Protein AF-A0A8S2ZP97-F1 (afdb_monomer)

Radius of gyration: 15.41 Å; Cα contacts (8 Å, |Δi|>4): 114; chains: 1; bounding box: 35×34×38 Å

Secondary structure (DSSP, 8-state):
-HHHHHHHHHHHTTTEE--EEEEEETTTTEEEEEEPPPEE--HHHHHHHHHTS-TT-TTTTT--SS-HHHHHHHH-TTS-TT-HHHHHHSS-HHHHHHHHH-

Solvent-accessible surface area (backbone atoms only — not comparable to full-atom values): 6246 Å² total; per-residue (Å²): 119,75,69,65,58,52,61,58,56,62,63,40,77,78,50,23,61,53,58,75,50,79,48,74,41,79,90,78,71,43,78,46,79,42,71,42,76,60,42,65,52,68,64,69,56,55,52,52,24,49,73,71,28,61,94,80,50,89,56,56,93,79,48,54,81,49,53,66,26,58,55,46,30,78,74,37,83,89,47,55,49,85,53,43,49,28,77,66,65,76,42,46,66,64,57,52,53,50,68,63,74,112

Foldseek 3Di:
DVVVVLVVLVVPLPFFHWDWDWDADPVVRDIDIFIFDGQGDDCVLSVVQVVPADPVNPCVSRGGPDDSLVSCCVVPVPGHSQQVSCVRPVAGPVRRVVVRVD

pLDDT: mean 77.5, std 18.73, range [25.98, 94.0]

InterPro domains:
  IPR026534 Protein PRRC1 [PTHR23276] (22-98)

Nearest PDB structures (foldseek):
  8gym-assembly1_2K  TM=4.724E-01  e=4.281E+00  Tetrahymena thermophila SB210
  2z2r-assembly1_B  TM=3.137E-01  e=2.554E+00  Saccharomyces cerevisiae
  4dlp-assembly3_C  TM=2.151E-01  e=7.657E+00  Brucella abortus 2308
  5uz4-assembly1_G  TM=1.740E-01  e=6.729E+00  Escherichia coli

Structure (mmCIF, N/CA/C/O backbone):
data_AF-A0A8S2ZP97-F1
#
_entry.id   AF-A0A8S2ZP97-F1
#
loop_
_atom_site.group_PDB
_atom_site.id
_atom_site.type_symbol
_atom_site.label_atom_id
_atom_site.label_alt_id
_atom_site.label_comp_id
_atom_site.label_asym_id
_atom_site.label_entity_id
_atom_site.label_seq_id
_atom_site.pdbx_PDB_ins_code
_atom_site.Cartn_x
_atom_site.Cartn_y
_atom_site.Cartn_z
_atom_site.occupancy
_atom_site.B_iso_or_equiv
_atom_site.auth_seq_id
_atom_site.auth_comp_id
_atom_site.auth_asym_id
_atom_site.auth_atom_id
_atom_site.pdbx_PDB_model_num
ATOM 1 N N . MET A 1 1 ? -0.293 17.499 -17.326 1.00 35.00 1 MET A N 1
ATOM 2 C CA . MET A 1 1 ? 0.242 16.283 -16.662 1.00 35.00 1 MET A CA 1
ATOM 3 C C . MET A 1 1 ? -0.353 16.007 -15.281 1.00 35.00 1 MET A C 1
ATOM 5 O O . MET A 1 1 ? -0.535 14.840 -14.973 1.00 35.00 1 MET A O 1
ATOM 9 N N . LYS A 1 2 ? -0.720 17.018 -14.475 1.00 29.22 2 LYS A N 1
ATOM 10 C CA . LYS A 1 2 ? -1.305 16.817 -13.130 1.00 29.22 2 LYS A CA 1
ATOM 11 C C . LYS A 1 2 ? -2.680 16.119 -13.118 1.00 29.22 2 LYS A C 1
ATOM 13 O O . LYS A 1 2 ? -3.008 15.423 -12.171 1.00 29.22 2 LYS A O 1
ATOM 18 N N . GLU A 1 3 ? -3.448 16.248 -14.196 1.00 29.58 3 GLU A N 1
ATOM 19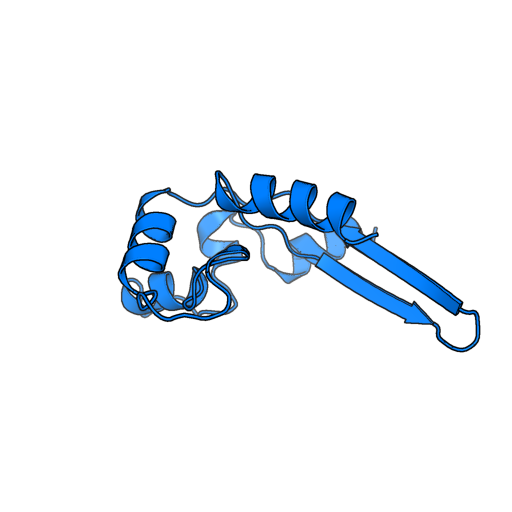 C CA . GLU A 1 3 ? -4.838 15.771 -14.263 1.00 29.58 3 GLU A CA 1
ATOM 20 C C . GLU A 1 3 ? -4.975 14.259 -14.520 1.00 29.58 3 GLU A C 1
ATOM 22 O O . GLU A 1 3 ? -5.915 13.628 -14.046 1.00 29.58 3 GLU A O 1
ATOM 27 N N . LYS A 1 4 ? -4.011 13.639 -15.221 1.00 25.98 4 LYS A N 1
ATOM 28 C CA . LYS A 1 4 ? -4.031 12.183 -15.446 1.00 25.98 4 LYS A CA 1
ATOM 29 C C . LYS A 1 4 ? -3.669 11.409 -14.180 1.00 25.98 4 LYS A C 1
ATOM 31 O O . LYS A 1 4 ? -4.312 10.407 -13.906 1.00 25.98 4 LYS A O 1
ATOM 36 N N . VAL A 1 5 ? -2.706 11.893 -13.392 1.00 35.25 5 VAL A N 1
ATOM 37 C CA . VAL A 1 5 ? -2.290 11.261 -12.125 1.00 35.25 5 VAL A CA 1
ATOM 38 C C . VAL A 1 5 ? -3.434 11.269 -11.100 1.00 35.25 5 VAL A C 1
ATOM 40 O O . VAL A 1 5 ? -3.670 10.262 -10.441 1.00 35.25 5 VAL A O 1
ATOM 43 N N . GLN A 1 6 ? -4.211 12.358 -11.051 1.00 31.08 6 GLN A N 1
ATOM 44 C CA . GLN A 1 6 ? -5.379 12.505 -10.175 1.00 31.08 6 GLN A CA 1
ATOM 45 C C . GLN A 1 6 ? -6.427 11.398 -10.397 1.00 31.08 6 GLN A C 1
ATOM 47 O O . GLN A 1 6 ? -6.921 10.800 -9.445 1.00 31.08 6 GLN A O 1
ATOM 52 N N . LYS A 1 7 ? -6.714 11.062 -11.662 1.00 26.64 7 LYS A N 1
ATOM 53 C CA . LYS A 1 7 ? -7.763 10.094 -12.017 1.00 26.64 7 LYS A CA 1
ATOM 54 C C . LYS A 1 7 ? -7.410 8.642 -11.656 1.00 26.64 7 LYS A C 1
ATOM 56 O O . LYS A 1 7 ? -8.309 7.849 -11.396 1.00 26.64 7 LYS A O 1
ATOM 61 N N . TYR A 1 8 ? -6.119 8.297 -11.626 1.00 33.69 8 TYR A N 1
ATOM 62 C CA . TYR A 1 8 ? -5.649 6.970 -11.198 1.00 33.69 8 TYR A CA 1
ATOM 63 C C . TYR A 1 8 ? -5.621 6.827 -9.670 1.00 33.69 8 TYR A C 1
ATOM 65 O O . TYR A 1 8 ? -5.930 5.754 -9.156 1.00 33.69 8 TYR A O 1
ATOM 73 N N . LEU A 1 9 ? -5.311 7.907 -8.946 1.00 34.78 9 LEU A N 1
ATOM 74 C CA . LEU A 1 9 ? -5.306 7.923 -7.479 1.00 34.78 9 LEU A CA 1
ATOM 75 C C . LEU A 1 9 ? -6.723 7.822 -6.891 1.00 34.78 9 LEU A C 1
ATOM 77 O O . LEU A 1 9 ? -6.923 7.148 -5.882 1.00 34.78 9 LEU A O 1
ATOM 81 N N . GLU A 1 10 ? -7.720 8.417 -7.549 1.00 28.28 10 GLU A N 1
ATOM 82 C CA . GLU A 1 10 ? -9.117 8.367 -7.095 1.00 28.28 10 GLU A CA 1
ATOM 83 C C . GLU A 1 10 ? -9.740 6.963 -7.200 1.00 28.28 10 GLU A C 1
ATOM 85 O O . GLU A 1 10 ? -10.531 6.590 -6.339 1.00 28.28 10 GLU A O 1
ATOM 90 N N . TYR A 1 11 ? -9.349 6.137 -8.179 1.00 35.19 11 TYR A N 1
ATOM 91 C CA . TYR A 1 11 ? -9.848 4.754 -8.297 1.00 35.19 11 TYR A CA 1
ATOM 92 C C . TYR A 1 11 ? -9.226 3.786 -7.278 1.00 35.19 11 TYR A C 1
ATOM 94 O O . TYR A 1 11 ? -9.847 2.793 -6.900 1.00 35.19 11 TYR A O 1
ATOM 102 N N . PHE A 1 12 ? -8.017 4.085 -6.808 1.00 43.62 12 PHE A N 1
ATOM 103 C CA . PHE A 1 12 ? -7.258 3.247 -5.879 1.00 43.62 12 PHE A CA 1
ATOM 104 C C . PHE A 1 12 ? -7.813 3.270 -4.450 1.00 43.62 12 PHE A C 1
ATOM 106 O O . PHE A 1 12 ? -7.663 2.320 -3.692 1.00 43.62 12 PHE A O 1
ATOM 113 N N . CYS A 1 13 ? -8.489 4.352 -4.067 1.00 43.16 13 CYS A N 1
ATOM 114 C CA . CYS A 1 13 ? -8.920 4.544 -2.684 1.00 43.16 13 CYS A CA 1
ATOM 115 C C . CYS A 1 13 ? -10.226 3.798 -2.331 1.00 43.16 13 CYS A C 1
ATOM 117 O O . CYS A 1 13 ? -10.557 3.678 -1.155 1.00 43.16 13 CYS A O 1
ATOM 119 N N . PHE A 1 14 ? -10.976 3.279 -3.316 1.00 39.97 14 PHE A N 1
ATOM 120 C CA . PHE A 1 14 ? -12.340 2.779 -3.074 1.00 39.97 14 PHE A CA 1
ATOM 121 C C . PHE A 1 14 ? -12.512 1.252 -3.040 1.00 39.97 14 PHE A C 1
ATOM 123 O O . PHE A 1 14 ? -13.586 0.799 -2.654 1.00 39.97 14 PHE A O 1
ATOM 130 N N . SER A 1 15 ? -11.505 0.439 -3.395 1.00 49.28 15 SER A N 1
ATOM 131 C CA . SER A 1 15 ? -11.661 -1.032 -3.320 1.00 49.28 15 SER A CA 1
ATOM 132 C C . SER A 1 15 ? -10.395 -1.857 -3.071 1.00 49.28 15 SER A C 1
ATOM 134 O O . SER A 1 15 ? -10.526 -3.003 -2.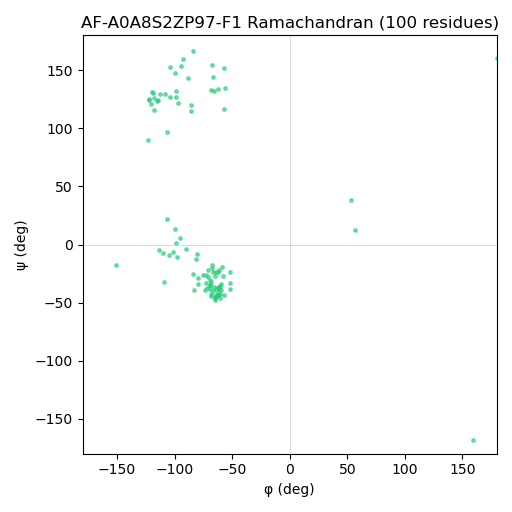647 1.00 49.28 15 SER A O 1
ATOM 136 N N . GLY A 1 16 ? -9.185 -1.320 -3.270 1.00 60.31 16 GLY A N 1
ATOM 137 C CA . GLY A 1 16 ? -7.961 -2.092 -3.057 1.00 60.31 16 GLY A CA 1
ATOM 138 C C . GLY A 1 16 ? -6.666 -1.330 -3.329 1.00 60.31 16 GLY A C 1
ATOM 139 O O . GLY A 1 16 ? -6.668 -0.331 -4.038 1.00 60.31 16 GLY A O 1
ATOM 140 N N . ILE A 1 17 ? -5.550 -1.817 -2.780 1.00 69.75 17 ILE A N 1
ATOM 141 C CA . ILE A 1 17 ? -4.216 -1.219 -2.958 1.00 69.75 17 ILE A CA 1
ATOM 142 C C . ILE A 1 17 ? -3.427 -2.064 -3.956 1.00 69.75 17 ILE A C 1
ATOM 144 O O . ILE A 1 17 ? -3.276 -3.269 -3.769 1.00 69.75 17 ILE A O 1
ATOM 148 N N . ALA A 1 18 ? -2.895 -1.433 -4.998 1.00 72.62 18 ALA A N 1
ATOM 149 C CA . ALA A 1 18 ? -1.890 -2.019 -5.876 1.00 72.62 18 ALA A CA 1
ATOM 150 C C . ALA A 1 18 ? -0.488 -1.450 -5.592 1.00 72.62 18 ALA A C 1
ATOM 152 O O . ALA A 1 18 ? -0.294 -0.324 -5.132 1.00 72.62 18 ALA A O 1
ATOM 153 N N . LEU A 1 19 ? 0.517 -2.253 -5.895 1.00 74.81 19 LEU A N 1
ATOM 154 C CA . LEU A 1 19 ? 1.918 -1.867 -5.887 1.00 74.81 19 LEU A CA 1
ATOM 155 C C . LEU A 1 19 ? 2.310 -1.294 -7.248 1.00 74.81 19 LEU A C 1
ATOM 157 O O . LEU A 1 19 ? 1.858 -1.780 -8.291 1.00 74.81 19 LEU A O 1
ATOM 161 N N . THR A 1 20 ? 3.176 -0.282 -7.218 1.00 77.06 20 THR A N 1
ATOM 162 C CA . THR A 1 20 ? 3.820 0.283 -8.408 1.00 77.06 20 THR A CA 1
ATOM 163 C C . THR A 1 20 ? 5.318 0.024 -8.318 1.00 77.06 20 THR A C 1
ATOM 165 O O . THR A 1 20 ? 5.947 0.428 -7.342 1.00 77.06 20 THR A O 1
ATOM 168 N N . ALA A 1 21 ? 5.889 -0.636 -9.325 1.00 75.88 21 ALA A N 1
ATOM 169 C CA . ALA A 1 21 ? 7.335 -0.744 -9.478 1.00 75.88 21 ALA A CA 1
ATOM 170 C C . ALA A 1 21 ? 7.810 0.296 -10.497 1.00 75.88 21 ALA A C 1
ATOM 172 O O . ALA A 1 21 ? 7.229 0.434 -11.576 1.00 75.88 21 ALA A O 1
ATOM 173 N N . PHE A 1 22 ? 8.855 1.036 -10.134 1.00 83.31 22 PHE A N 1
ATOM 174 C CA . PHE A 1 22 ? 9.461 2.062 -10.972 1.00 83.31 22 PHE A CA 1
ATOM 175 C C . PHE A 1 22 ? 10.905 1.683 -11.275 1.00 83.31 22 PHE A C 1
ATOM 177 O O . PHE A 1 22 ? 11.690 1.439 -10.358 1.00 83.31 22 PHE A O 1
ATOM 184 N N . LEU A 1 23 ? 11.244 1.648 -12.559 1.00 85.56 23 LEU A N 1
ATOM 185 C CA . LEU A 1 23 ? 12.602 1.449 -13.040 1.00 85.56 23 LEU A CA 1
ATOM 186 C C . LEU A 1 23 ? 12.975 2.643 -13.917 1.00 85.56 23 LEU A C 1
ATOM 188 O O . LEU A 1 23 ? 12.274 2.957 -14.876 1.00 85.56 23 LEU A O 1
ATOM 192 N N . SER A 1 24 ? 14.080 3.301 -13.578 1.00 89.19 24 SER A N 1
ATOM 193 C CA . SER A 1 24 ? 14.590 4.454 -14.314 1.00 89.19 24 SER A CA 1
ATOM 194 C C . SER A 1 24 ? 16.004 4.175 -14.794 1.00 89.19 24 SER A C 1
ATOM 196 O O . SER A 1 24 ? 16.880 3.840 -13.995 1.00 89.19 24 SER A O 1
ATOM 198 N N . ASP A 1 25 ? 16.213 4.327 -16.098 1.00 89.94 25 ASP A N 1
ATOM 199 C CA . ASP A 1 25 ? 17.530 4.441 -16.706 1.00 89.94 25 ASP A CA 1
ATOM 200 C C . ASP A 1 25 ? 17.746 5.903 -17.134 1.00 89.94 25 ASP A C 1
ATOM 202 O O . ASP A 1 25 ? 17.289 6.319 -18.206 1.00 89.94 25 ASP A O 1
ATOM 206 N N . PRO A 1 26 ? 18.436 6.707 -16.307 1.00 88.81 26 PRO A N 1
ATOM 207 C CA . PRO A 1 26 ? 18.645 8.122 -16.582 1.00 88.81 26 PRO A CA 1
ATOM 208 C C . PRO A 1 26 ? 19.614 8.378 -17.744 1.00 88.81 26 PRO A C 1
ATOM 210 O O . PRO A 1 26 ? 19.547 9.446 -18.348 1.00 88.81 26 PRO A O 1
ATOM 213 N N . LEU A 1 27 ? 20.495 7.429 -18.090 1.00 94.00 27 LEU A N 1
ATOM 214 C CA . LEU A 1 27 ? 21.436 7.590 -19.207 1.00 94.00 27 LEU A CA 1
ATOM 215 C C . LEU A 1 27 ? 20.710 7.515 -20.548 1.00 94.00 27 LEU A C 1
ATOM 217 O O . LEU A 1 27 ? 21.022 8.270 -21.467 1.00 94.00 27 LEU A O 1
ATOM 221 N N . ASN A 1 28 ? 19.714 6.635 -20.632 1.00 93.88 28 ASN A N 1
ATOM 222 C CA . ASN A 1 28 ? 18.895 6.456 -21.826 1.00 93.88 28 ASN A CA 1
ATOM 223 C C . ASN A 1 28 ? 17.547 7.194 -21.752 1.00 93.88 28 ASN A C 1
ATOM 225 O O . ASN A 1 28 ? 16.763 7.120 -22.694 1.00 93.88 28 ASN A O 1
ATOM 229 N N . SER A 1 29 ? 17.278 7.928 -20.662 1.00 90.56 29 SER A N 1
ATOM 230 C CA . SER A 1 29 ? 15.992 8.598 -20.400 1.00 90.56 29 SER A CA 1
ATOM 231 C C . SER A 1 29 ? 14.786 7.650 -20.499 1.00 90.56 29 SER A C 1
ATOM 233 O O . SER A 1 29 ? 13.731 8.021 -21.014 1.00 90.56 29 SER A O 1
ATOM 235 N N . ILE A 1 30 ? 14.950 6.410 -20.030 1.00 91.81 30 ILE A N 1
ATOM 236 C CA . ILE A 1 30 ? 13.886 5.402 -20.017 1.00 91.81 30 ILE A CA 1
ATOM 237 C C . ILE A 1 30 ? 13.264 5.360 -18.623 1.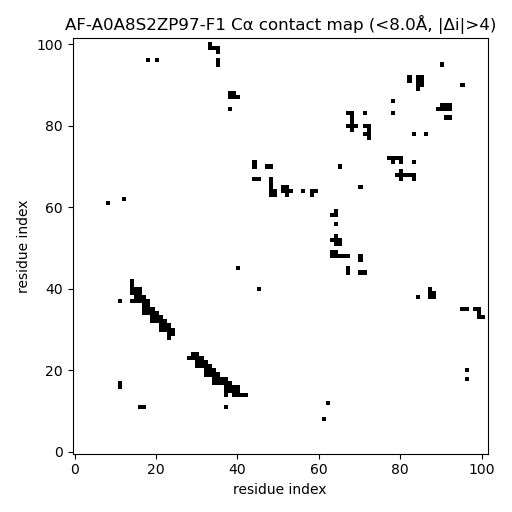00 91.81 30 ILE A C 1
ATOM 239 O O . ILE A 1 30 ? 13.956 5.167 -17.624 1.00 91.81 30 ILE A O 1
ATOM 243 N N . GLU A 1 31 ? 11.942 5.491 -18.570 1.00 91.75 31 GLU A N 1
ATOM 244 C CA . GLU A 1 31 ? 11.137 5.313 -17.364 1.00 91.75 31 GLU A CA 1
ATOM 245 C C . GLU A 1 31 ? 10.125 4.193 -17.600 1.00 91.75 31 GLU A C 1
ATOM 247 O O . GLU A 1 31 ? 9.303 4.249 -18.517 1.00 91.75 31 GLU A O 1
ATOM 252 N N . LEU A 1 32 ? 10.196 3.154 -16.774 1.00 85.25 32 LEU A N 1
ATOM 253 C CA . LEU A 1 32 ? 9.292 2.014 -16.804 1.00 85.25 32 LEU A CA 1
ATOM 254 C C . LEU A 1 32 ? 8.469 1.999 -15.519 1.00 85.25 32 LEU A C 1
ATOM 256 O O . LEU A 1 32 ? 9.006 1.974 -14.410 1.00 85.25 32 LEU A O 1
ATOM 260 N N . HIS A 1 33 ? 7.149 1.994 -15.691 1.00 86.94 33 HIS A N 1
ATOM 261 C CA . HIS A 1 33 ? 6.174 1.921 -14.610 1.00 86.94 33 HIS A CA 1
ATOM 262 C C . HIS A 1 33 ? 5.357 0.643 -14.769 1.00 86.94 33 HIS A C 1
ATOM 264 O O . HIS A 1 33 ? 4.628 0.488 -15.749 1.00 86.94 33 HIS A O 1
ATOM 270 N N . LEU A 1 34 ? 5.470 -0.261 -13.799 1.00 81.62 34 LEU A N 1
ATOM 271 C CA . LEU A 1 34 ? 4.698 -1.497 -13.754 1.00 81.62 34 LEU A CA 1
ATOM 272 C C . LEU A 1 34 ? 3.656 -1.388 -12.647 1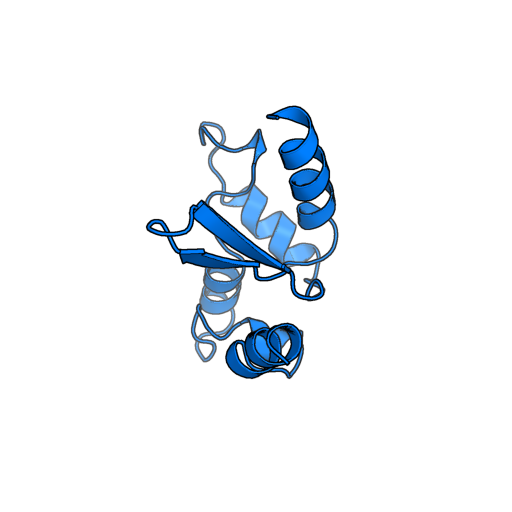.00 81.62 34 LEU A C 1
ATOM 274 O O . LEU A 1 34 ? 3.977 -1.045 -11.507 1.00 81.62 34 LEU A O 1
ATOM 278 N N . PHE A 1 35 ? 2.411 -1.694 -12.996 1.00 83.44 35 PHE A N 1
ATOM 279 C CA . PHE A 1 35 ? 1.278 -1.653 -12.082 1.00 83.44 35 PHE A CA 1
ATOM 280 C C . PHE A 1 35 ? 0.767 -3.066 -11.851 1.00 83.44 35 PHE A C 1
ATOM 282 O O . PHE A 1 35 ? 0.510 -3.813 -12.794 1.00 83.44 35 PHE A O 1
ATOM 289 N N . THR A 1 36 ? 0.616 -3.419 -10.584 1.00 84.31 36 THR A N 1
ATOM 290 C CA . THR A 1 36 ? 0.036 -4.700 -10.173 1.00 84.31 36 THR A CA 1
ATOM 291 C C . THR A 1 36 ? -1.484 -4.628 -10.152 1.00 84.31 36 THR A C 1
ATOM 293 O O . THR A 1 36 ? -2.078 -3.549 -10.233 1.00 84.31 36 THR A O 1
ATOM 296 N N . GLN A 1 37 ? -2.133 -5.788 -10.063 1.00 83.19 37 GLN A N 1
ATOM 297 C CA . GLN A 1 37 ? -3.562 -5.823 -9.774 1.00 83.19 37 GLN A CA 1
ATOM 298 C C . GLN A 1 37 ? -3.817 -5.305 -8.355 1.00 83.19 37 GLN A C 1
ATOM 300 O O . GLN A 1 37 ? -3.026 -5.545 -7.442 1.00 83.19 37 GLN A O 1
ATOM 305 N N . ALA A 1 38 ? -4.926 -4.590 -8.173 1.00 84.00 38 ALA A N 1
ATOM 306 C CA . ALA A 1 38 ? -5.321 -4.104 -6.860 1.00 84.00 38 ALA A CA 1
ATOM 307 C C . ALA A 1 38 ? -5.675 -5.279 -5.939 1.00 84.00 38 ALA A C 1
ATOM 309 O O . ALA A 1 38 ? -6.446 -6.162 -6.316 1.00 84.00 38 ALA A O 1
ATOM 310 N N . ILE A 1 39 ? -5.142 -5.267 -4.719 1.00 86.00 39 ILE A N 1
ATOM 311 C CA . ILE A 1 39 ? -5.512 -6.225 -3.679 1.00 86.00 39 ILE A CA 1
ATOM 312 C C . ILE A 1 39 ? -6.738 -5.687 -2.956 1.00 86.00 39 ILE A C 1
ATOM 314 O O . ILE A 1 39 ? -6.643 -4.596 -2.385 1.00 86.00 39 ILE A O 1
ATOM 318 N N . PRO A 1 40 ? -7.869 -6.413 -2.954 1.00 84.31 40 PRO A N 1
ATOM 319 C CA . PRO A 1 40 ? -9.070 -5.947 -2.288 1.00 84.31 40 PRO A CA 1
ATOM 320 C C . PRO A 1 40 ? -8.830 -5.799 -0.784 1.00 84.31 40 PRO A C 1
ATOM 322 O O . PRO A 1 40 ? -8.268 -6.692 -0.148 1.00 84.31 40 PRO A O 1
ATOM 325 N N . ILE A 1 41 ? -9.270 -4.675 -0.218 1.00 84.19 41 ILE A N 1
ATOM 326 C CA . ILE A 1 41 ? -9.169 -4.397 1.220 1.00 84.19 41 ILE A CA 1
ATOM 327 C C . ILE A 1 41 ? -10.569 -4.200 1.801 1.00 84.19 41 ILE A C 1
ATOM 329 O O . ILE A 1 41 ? -11.337 -3.412 1.245 1.00 84.19 41 ILE A O 1
ATOM 333 N N . PRO A 1 42 ? -10.908 -4.865 2.923 1.00 86.75 42 PRO A N 1
ATOM 334 C CA . PRO A 1 42 ? -12.163 -4.608 3.620 1.00 86.75 42 PRO A CA 1
ATOM 335 C C . PRO A 1 42 ? -12.309 -3.129 3.995 1.00 86.75 42 PRO A C 1
ATOM 337 O O . PRO A 1 42 ? -11.371 -2.494 4.490 1.00 86.75 42 PRO A O 1
ATOM 340 N N . ILE A 1 43 ? -13.493 -2.569 3.747 1.00 84.88 43 ILE A N 1
ATOM 341 C CA . ILE A 1 43 ? -13.751 -1.128 3.862 1.00 84.88 43 ILE A CA 1
ATOM 342 C C . ILE A 1 43 ? -13.555 -0.608 5.296 1.00 84.88 43 ILE A C 1
ATOM 344 O O . ILE A 1 43 ? -13.224 0.558 5.507 1.00 84.88 43 ILE A O 1
ATOM 348 N N . GLU A 1 44 ? -13.674 -1.482 6.294 1.00 88.88 44 GLU A N 1
ATOM 349 C CA . GLU A 1 44 ? -13.460 -1.189 7.710 1.00 88.88 44 GLU A CA 1
ATOM 350 C C . GLU A 1 44 ? -12.034 -0.690 7.978 1.00 88.88 44 GLU A C 1
ATOM 352 O O . GLU A 1 44 ? -11.825 0.167 8.839 1.00 88.88 44 GLU A O 1
ATOM 357 N N . TYR A 1 45 ? -11.045 -1.189 7.232 1.00 85.31 45 TYR A N 1
ATOM 358 C CA . TYR A 1 45 ? -9.662 -0.722 7.337 1.00 85.31 45 TYR A CA 1
ATOM 359 C C . TYR A 1 45 ? -9.483 0.665 6.720 1.00 85.31 45 TYR A C 1
ATOM 361 O O . TYR A 1 45 ? -8.725 1.476 7.247 1.00 85.31 45 TYR A O 1
ATOM 369 N N . VAL A 1 46 ? -10.230 0.978 5.658 1.00 83.81 46 VAL A N 1
ATOM 370 C CA . VAL A 1 46 ? -10.225 2.308 5.032 1.00 83.81 46 VAL A CA 1
ATOM 371 C C . VAL A 1 46 ? -10.848 3.345 5.968 1.00 83.81 46 VAL A C 1
ATOM 373 O O . VAL A 1 46 ? -10.294 4.430 6.144 1.00 83.81 46 VAL A O 1
ATOM 376 N N . TYR A 1 47 ? -11.962 3.014 6.629 1.00 88.50 47 TYR A N 1
ATOM 377 C CA . TYR A 1 47 ? -12.573 3.916 7.609 1.00 88.50 47 TYR A CA 1
ATOM 378 C C . TYR A 1 47 ? -11.668 4.163 8.811 1.00 88.50 47 TYR A C 1
ATOM 380 O O . TYR A 1 47 ? -11.471 5.314 9.186 1.00 88.50 47 TYR A O 1
ATOM 388 N N . GLN A 1 48 ? -11.027 3.124 9.344 1.00 89.56 48 GLN A N 1
ATOM 389 C CA . GLN A 1 48 ? -10.045 3.301 10.413 1.00 89.56 48 GLN A CA 1
ATOM 390 C C . GLN A 1 48 ? -8.858 4.170 9.982 1.00 89.56 48 GLN A C 1
ATOM 392 O O . GLN A 1 48 ? -8.380 4.982 10.775 1.00 89.56 48 GLN A O 1
ATOM 397 N N . ALA A 1 49 ? -8.396 4.037 8.734 1.00 88.31 49 ALA A N 1
ATOM 398 C CA . ALA A 1 49 ? -7.327 4.879 8.205 1.00 88.31 49 ALA A CA 1
ATOM 399 C C . ALA A 1 49 ? -7.737 6.353 8.176 1.00 88.31 49 ALA A C 1
ATOM 401 O O . ALA A 1 49 ? -6.981 7.236 8.591 1.00 88.31 49 ALA A O 1
ATOM 402 N N . ARG A 1 50 ? -8.967 6.608 7.728 1.00 87.44 50 ARG A N 1
ATOM 403 C CA . ARG A 1 50 ? -9.549 7.945 7.666 1.00 87.44 50 ARG A CA 1
ATOM 404 C C . ARG A 1 50 ? -9.732 8.545 9.056 1.00 87.44 50 ARG A C 1
ATOM 406 O O . ARG A 1 50 ? -9.359 9.693 9.258 1.00 87.44 50 ARG A O 1
ATOM 413 N N . ASP A 1 51 ? -10.253 7.775 10.005 1.00 91.62 51 ASP A N 1
ATOM 414 C CA . ASP A 1 51 ? -10.541 8.254 11.360 1.00 91.62 51 ASP A CA 1
ATOM 415 C C . ASP A 1 51 ? -9.254 8.551 12.150 1.00 91.62 51 ASP A C 1
ATOM 417 O O . ASP A 1 51 ? -9.219 9.466 12.970 1.00 91.62 51 ASP A O 1
ATOM 421 N N . ARG A 1 52 ? -8.162 7.828 11.861 1.00 89.44 52 ARG A N 1
ATOM 422 C CA . ARG A 1 52 ? -6.820 8.107 12.402 1.00 89.44 52 ARG A CA 1
ATOM 423 C C . ARG A 1 52 ? -6.080 9.226 11.663 1.00 89.44 52 ARG A C 1
ATOM 425 O O . ARG A 1 52 ? -5.012 9.630 12.115 1.00 89.44 52 ARG A O 1
ATOM 432 N N . THR A 1 53 ? -6.601 9.717 10.537 1.00 89.44 53 THR A N 1
ATOM 433 C CA . THR A 1 53 ? -5.980 10.804 9.771 1.00 89.44 53 THR A CA 1
ATOM 434 C C . THR A 1 53 ? -6.434 12.159 10.331 1.00 89.44 53 THR A C 1
ATOM 436 O O . THR A 1 53 ? -7.619 12.488 10.227 1.00 89.44 53 THR A O 1
ATOM 439 N N . PRO A 1 54 ? -5.521 12.976 10.896 1.00 92.06 54 PRO A N 1
ATOM 440 C CA . PRO A 1 54 ? -5.854 14.273 11.479 1.00 92.06 54 PRO A CA 1
ATOM 441 C C . PRO A 1 54 ? -6.543 15.205 10.493 1.00 92.06 54 PRO A C 1
ATOM 443 O O . PRO A 1 54 ? -6.312 15.136 9.282 1.00 92.06 54 PRO A O 1
ATOM 446 N N . THR A 1 55 ? -7.378 16.120 10.995 1.00 89.50 55 THR A N 1
ATOM 447 C CA . THR A 1 55 ? -8.159 16.993 10.116 1.00 89.50 55 THR A CA 1
ATOM 448 C C . THR A 1 55 ? -7.323 17.990 9.313 1.00 89.50 55 THR A C 1
ATOM 450 O O . THR A 1 55 ? -7.754 18.426 8.246 1.00 89.50 55 THR A O 1
ATOM 453 N N . ASP A 1 56 ? -6.138 18.303 9.809 1.00 92.56 56 ASP A N 1
ATOM 454 C CA . ASP A 1 56 ? -5.139 19.215 9.266 1.00 92.56 56 ASP A CA 1
ATOM 455 C C . ASP A 1 56 ? -4.064 18.510 8.423 1.00 92.56 56 ASP A C 1
ATOM 457 O O . ASP A 1 56 ? -3.131 19.162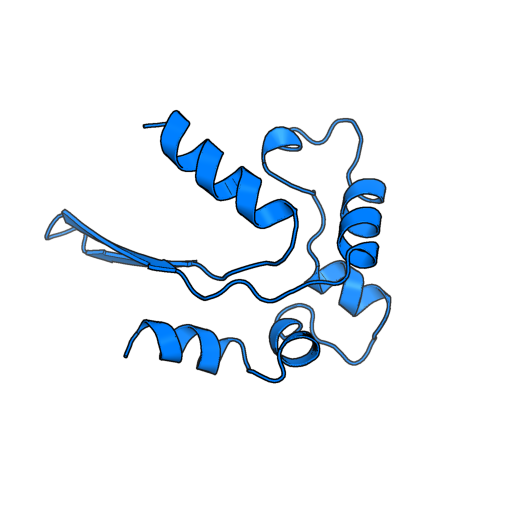 7.961 1.00 92.56 56 ASP A O 1
ATOM 461 N N . TYR A 1 57 ? -4.194 17.199 8.174 1.00 88.88 57 TYR A N 1
ATOM 462 C CA . TYR A 1 57 ? -3.246 16.464 7.337 1.00 88.88 57 TYR A CA 1
ATOM 463 C C . TYR A 1 57 ? -3.150 17.092 5.923 1.00 88.88 57 TYR A C 1
ATOM 465 O O . TYR A 1 57 ? -4.138 17.085 5.179 1.00 88.88 57 TYR A O 1
ATOM 473 N N . PRO A 1 58 ? -1.977 17.618 5.509 1.00 86.88 58 PRO A N 1
ATOM 474 C CA . PRO A 1 58 ? -1.861 18.418 4.281 1.00 86.88 58 PRO A CA 1
ATOM 475 C C . PRO A 1 58 ? -2.168 17.656 2.985 1.00 86.88 58 PRO A C 1
ATOM 477 O O . PRO A 1 58 ? -2.525 18.257 1.972 1.00 86.88 58 PRO A O 1
ATOM 480 N N . LEU A 1 59 ? -2.028 16.328 3.006 1.00 87.00 59 LEU A N 1
ATOM 481 C CA . LEU A 1 59 ? -2.155 15.451 1.838 1.00 87.00 59 LEU A CA 1
ATOM 482 C C . LEU A 1 59 ? -3.457 14.635 1.842 1.00 87.00 59 LEU A C 1
ATOM 484 O O . LEU A 1 59 ? -3.561 13.615 1.165 1.00 87.00 59 LEU A O 1
ATOM 488 N N . LYS A 1 60 ? -4.483 15.096 2.567 1.00 79.19 60 LYS A N 1
ATOM 489 C CA . LYS A 1 60 ? -5.811 14.453 2.606 1.00 79.19 60 LYS A CA 1
ATOM 490 C C . LYS A 1 60 ? -6.431 14.187 1.242 1.00 79.19 60 LYS A C 1
ATOM 492 O O . LYS A 1 60 ? -7.170 13.225 1.079 1.00 79.19 60 LYS A O 1
ATOM 497 N N . TRP A 1 61 ? -6.163 15.064 0.278 1.00 77.62 61 TRP A N 1
ATOM 498 C CA . TRP A 1 61 ? -6.670 14.940 -1.086 1.00 77.62 61 TRP A CA 1
ATOM 499 C C . TRP A 1 61 ? -6.060 13.745 -1.836 1.00 77.62 61 TRP A C 1
ATOM 501 O O . TRP A 1 61 ? -6.646 13.290 -2.813 1.00 77.62 61 TRP A O 1
ATOM 511 N N . SER A 1 62 ? -4.906 13.238 -1.389 1.00 76.12 62 SER A N 1
ATOM 512 C CA . SER A 1 62 ? -4.193 12.115 -2.006 1.00 76.12 62 SER A CA 1
ATOM 513 C C . SER A 1 62 ? -4.216 10.828 -1.177 1.00 76.12 62 SER A C 1
ATOM 515 O O . SER A 1 62 ? -3.752 9.803 -1.667 1.00 76.12 62 SER A O 1
ATOM 517 N N . GLY A 1 63 ? -4.722 10.845 0.062 1.00 82.62 63 GLY A N 1
ATOM 518 C CA . GLY A 1 63 ? -4.800 9.640 0.889 1.00 82.62 63 GLY A CA 1
ATOM 519 C C . GLY A 1 63 ? -4.924 9.886 2.393 1.00 82.62 63 GLY A C 1
ATOM 520 O O . GLY A 1 63 ? -5.173 11.001 2.853 1.00 82.62 63 GLY A O 1
ATOM 521 N N . CYS A 1 64 ? -4.753 8.803 3.153 1.00 86.38 64 CYS A N 1
ATOM 522 C CA . CYS A 1 64 ? -4.724 8.801 4.617 1.00 86.38 64 CYS A CA 1
ATOM 523 C C . CYS A 1 64 ? -3.280 8.897 5.133 1.00 86.38 64 CYS A C 1
ATOM 525 O O . CYS A 1 64 ? -2.348 8.473 4.455 1.00 86.38 64 CYS A O 1
ATOM 527 N N . MET A 1 65 ? -3.100 9.428 6.345 1.00 87.44 65 MET A N 1
ATOM 528 C CA . MET A 1 65 ? -1.782 9.522 6.991 1.00 87.44 65 MET A CA 1
ATOM 529 C C . MET A 1 65 ? -1.242 8.147 7.401 1.00 87.44 65 MET A C 1
ATOM 531 O O . MET A 1 65 ? -0.037 7.926 7.363 1.00 87.44 65 MET A O 1
ATOM 535 N N . VAL A 1 66 ? -2.137 7.244 7.807 1.00 85.75 66 VAL A N 1
ATOM 536 C CA . VAL A 1 66 ? -1.800 5.879 8.221 1.00 85.75 66 VAL A CA 1
ATOM 537 C C . VAL A 1 66 ? -2.053 4.888 7.089 1.00 85.75 66 VAL A C 1
ATOM 539 O O . VAL A 1 66 ? -2.981 5.042 6.291 1.00 85.75 66 VAL A O 1
ATOM 542 N N . THR A 1 67 ? -1.239 3.843 7.047 1.00 84.81 67 THR A N 1
ATOM 543 C CA . THR A 1 67 ? -1.292 2.774 6.051 1.00 84.81 67 THR A CA 1
ATOM 544 C C . THR A 1 67 ? -2.144 1.593 6.521 1.00 84.81 67 THR A C 1
ATOM 546 O O . THR A 1 67 ? -2.349 1.370 7.715 1.00 84.81 67 THR A O 1
ATOM 549 N N . VAL A 1 68 ? -2.609 0.772 5.574 1.00 83.38 68 VAL A N 1
ATOM 550 C CA . VAL A 1 68 ? -3.343 -0.469 5.888 1.00 83.38 68 VAL A CA 1
ATOM 551 C C . VAL A 1 68 ? -2.479 -1.453 6.686 1.00 83.38 68 VAL A C 1
ATOM 553 O O . VAL A 1 68 ? -2.984 -2.080 7.614 1.00 83.38 68 VAL A O 1
ATOM 556 N N . GLY A 1 69 ? -1.178 -1.539 6.389 1.00 84.81 69 GLY A N 1
ATOM 557 C CA . GLY A 1 69 ? -0.233 -2.378 7.132 1.00 84.81 69 GLY A CA 1
ATOM 558 C C . GLY A 1 69 ? -0.130 -1.994 8.610 1.00 84.81 69 GLY A C 1
ATOM 559 O O . GLY A 1 69 ? -0.182 -2.867 9.474 1.00 84.81 69 GLY A O 1
ATOM 560 N N . GLU A 1 70 ? -0.076 -0.696 8.924 1.00 87.00 70 GLU A N 1
ATOM 561 C CA . GLU A 1 70 ? -0.063 -0.203 10.311 1.00 87.00 70 GLU A CA 1
ATOM 562 C C . GLU A 1 70 ? -1.379 -0.487 11.044 1.00 87.00 70 GLU A C 1
ATOM 564 O O . GLU A 1 70 ? -1.379 -0.862 12.219 1.00 87.00 70 GLU A O 1
ATOM 569 N N . ILE A 1 71 ? -2.518 -0.340 10.360 1.00 88.00 71 ILE A N 1
ATOM 570 C CA . ILE A 1 71 ? -3.826 -0.646 10.951 1.00 88.00 71 ILE A CA 1
ATOM 571 C C . ILE A 1 71 ? -3.924 -2.139 11.256 1.00 88.00 71 ILE A C 1
ATOM 573 O O . ILE A 1 71 ? -4.303 -2.503 12.370 1.00 88.00 71 ILE A O 1
ATOM 577 N N . LEU A 1 72 ? -3.529 -2.995 10.313 1.00 86.94 72 LEU A N 1
ATOM 578 C CA . LEU A 1 72 ? -3.535 -4.444 10.497 1.00 86.94 72 LEU A CA 1
ATOM 579 C C . LEU A 1 72 ? -2.595 -4.880 11.607 1.00 86.94 72 LEU A C 1
ATOM 581 O O . LEU A 1 72 ? -3.008 -5.654 12.463 1.00 86.94 72 LEU A O 1
ATOM 585 N N . HIS A 1 73 ? -1.381 -4.339 11.656 1.00 87.69 7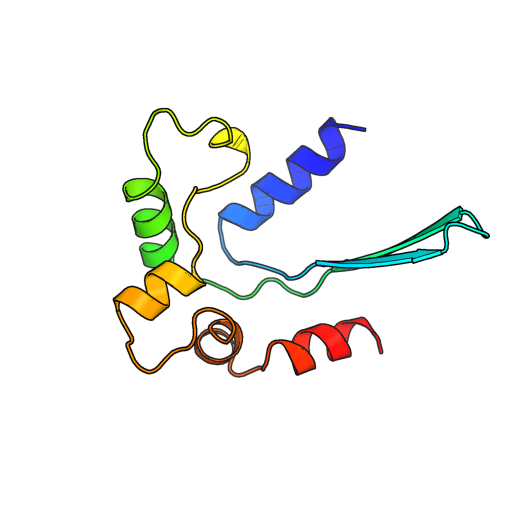3 HIS A N 1
ATOM 586 C CA . HIS A 1 73 ? -0.436 -4.641 12.725 1.00 87.69 73 HIS A CA 1
ATOM 587 C C . HIS A 1 73 ? -0.981 -4.251 14.108 1.00 87.69 73 HIS A C 1
ATOM 589 O O . HIS A 1 73 ? -0.791 -4.980 15.079 1.00 87.69 73 HIS A O 1
ATOM 595 N N . SER A 1 74 ? -1.742 -3.150 14.196 1.00 88.31 74 SER A N 1
ATOM 596 C CA . SER A 1 74 ? -2.386 -2.738 15.452 1.00 88.31 74 SER A CA 1
ATOM 597 C C . SER A 1 74 ? -3.492 -3.688 15.937 1.00 88.31 74 SER A C 1
ATOM 599 O O . SER A 1 74 ? -3.868 -3.629 17.105 1.00 88.31 74 SER A O 1
ATOM 601 N N . GLN A 1 75 ? -4.012 -4.560 15.066 1.00 86.38 75 GLN A N 1
ATOM 602 C CA . GLN A 1 75 ? -5.069 -5.528 15.388 1.00 86.38 75 GLN A CA 1
ATOM 603 C C . GLN A 1 75 ? -4.568 -6.980 15.432 1.00 86.38 75 GLN A C 1
ATOM 605 O O . GLN A 1 75 ? -5.077 -7.793 16.200 1.00 86.38 75 GLN A O 1
ATOM 610 N N . LEU A 1 76 ? -3.576 -7.311 14.605 1.00 85.12 76 LEU A N 1
ATOM 611 C CA . LEU A 1 76 ? -3.027 -8.646 14.404 1.00 85.12 76 LEU A CA 1
ATOM 612 C C . LEU A 1 76 ? -1.523 -8.602 14.688 1.00 85.12 76 LEU A C 1
ATOM 614 O O . LEU A 1 76 ? -0.709 -8.393 13.791 1.00 85.12 76 LEU A O 1
ATOM 618 N N . LE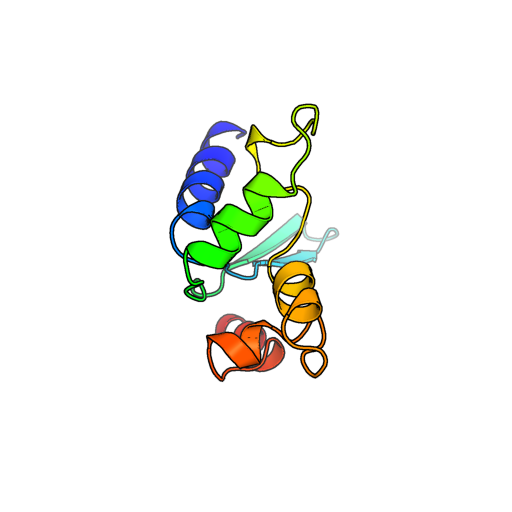U A 1 77 ? -1.151 -8.835 15.949 1.00 78.00 77 LEU A N 1
ATOM 619 C CA . LEU A 1 77 ? 0.236 -8.721 16.435 1.00 78.00 77 LEU A CA 1
ATOM 620 C C . LEU A 1 77 ? 1.241 -9.638 15.714 1.00 78.00 77 LEU A C 1
ATOM 622 O O . LEU A 1 77 ? 2.443 -9.403 15.778 1.00 78.00 77 LEU A O 1
ATOM 626 N N . PHE A 1 78 ? 0.764 -10.685 15.039 1.00 82.50 78 PHE A N 1
ATOM 627 C CA . PHE A 1 78 ? 1.592 -11.628 14.284 1.00 82.50 78 PHE A CA 1
ATOM 628 C C . PHE A 1 78 ? 1.811 -11.221 12.817 1.00 82.50 78 PHE A C 1
ATOM 630 O O . PHE A 1 78 ? 2.537 -11.908 12.103 1.00 82.50 78 PHE A O 1
ATOM 637 N N . VAL A 1 79 ? 1.194 -10.131 12.350 1.00 81.19 79 VAL A N 1
ATOM 638 C CA . VAL A 1 79 ? 1.353 -9.636 10.977 1.00 81.19 79 VAL A CA 1
ATOM 639 C C . VAL A 1 79 ? 2.394 -8.527 10.964 1.00 81.19 79 VAL A C 1
ATOM 641 O O . VAL A 1 79 ? 2.226 -7.508 11.630 1.00 81.19 79 VAL A O 1
ATOM 644 N N . ASN A 1 80 ? 3.461 -8.703 10.186 1.00 84.06 80 ASN A N 1
ATOM 645 C CA . ASN A 1 80 ? 4.399 -7.623 9.903 1.00 84.06 80 ASN A CA 1
ATOM 646 C C . ASN A 1 80 ? 3.697 -6.560 9.027 1.00 84.06 80 ASN A C 1
ATOM 648 O O . ASN A 1 80 ? 3.075 -6.938 8.029 1.00 84.06 80 ASN A O 1
ATOM 652 N N . PRO A 1 81 ? 3.797 -5.253 9.348 1.00 78.81 81 PRO A N 1
ATOM 653 C CA . PRO A 1 81 ? 3.225 -4.185 8.534 1.00 78.81 81 PRO A CA 1
ATOM 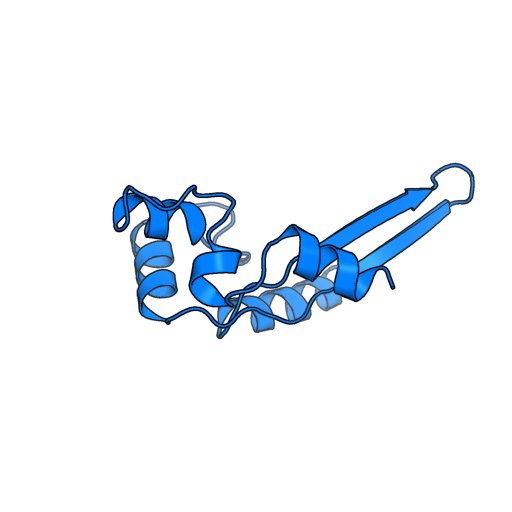654 C C . PRO A 1 81 ? 3.608 -4.218 7.053 1.00 78.81 81 PRO A C 1
ATOM 656 O O . PRO A 1 81 ? 2.871 -3.655 6.257 1.00 78.81 81 PRO A O 1
ATOM 659 N N . GLU A 1 82 ? 4.727 -4.831 6.655 1.00 80.62 82 GLU A N 1
ATOM 660 C CA . GLU A 1 82 ? 5.121 -4.947 5.241 1.00 80.62 82 GLU A CA 1
ATOM 661 C C . GLU A 1 82 ? 4.479 -6.136 4.507 1.00 80.62 82 GLU A C 1
ATOM 663 O O . GLU A 1 82 ? 4.276 -6.086 3.288 1.00 80.62 82 GLU A O 1
ATOM 668 N N . ASP A 1 83 ? 4.105 -7.177 5.248 1.00 83.88 83 ASP A N 1
ATOM 669 C CA . ASP A 1 83 ? 3.652 -8.465 4.709 1.00 83.88 83 ASP A CA 1
ATOM 670 C C . ASP A 1 83 ? 2.121 -8.591 4.704 1.00 83.88 83 ASP A C 1
ATOM 672 O O . ASP A 1 83 ? 1.554 -9.656 4.462 1.00 83.88 83 ASP A O 1
ATOM 676 N N . TRP A 1 84 ? 1.417 -7.475 4.912 1.00 85.62 84 TRP A N 1
ATOM 677 C CA . TRP A 1 84 ? -0.046 -7.438 4.939 1.00 85.62 84 TRP A CA 1
ATOM 678 C C . TRP A 1 84 ? -0.702 -7.951 3.642 1.00 85.62 84 TRP A C 1
ATOM 680 O O . TRP A 1 84 ? -1.8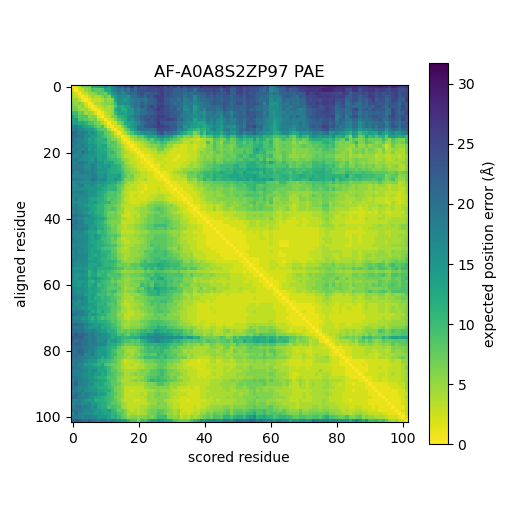19 -8.468 3.674 1.00 85.62 84 TRP A O 1
ATOM 690 N N . HIS A 1 85 ? -0.001 -7.849 2.507 1.00 86.50 85 HIS A N 1
ATOM 691 C CA . HIS A 1 85 ? -0.448 -8.333 1.197 1.00 86.50 85 HIS A CA 1
ATOM 692 C C . HIS A 1 85 ? -0.720 -9.841 1.207 1.00 86.50 85 HIS A C 1
ATOM 694 O O . HIS A 1 85 ? -1.708 -10.291 0.626 1.00 86.50 85 HIS A O 1
ATOM 700 N N . GLU A 1 86 ? 0.120 -10.612 1.901 1.00 88.19 86 GLU A N 1
ATOM 701 C CA . GLU A 1 86 ? -0.022 -12.064 2.006 1.00 88.19 86 GLU A CA 1
ATOM 702 C C . GLU A 1 86 ? -1.248 -12.431 2.844 1.00 88.19 86 GLU A C 1
ATOM 704 O O . GLU A 1 86 ? -2.008 -13.322 2.475 1.00 88.19 86 GLU A O 1
ATOM 709 N N . MET A 1 87 ? -1.521 -11.670 3.907 1.00 86.00 87 MET A N 1
ATOM 710 C CA . MET A 1 87 ? -2.730 -11.846 4.714 1.00 86.00 87 MET A CA 1
ATOM 711 C C . MET A 1 87 ? -4.010 -11.604 3.898 1.00 86.00 87 MET A C 1
ATOM 713 O O . MET A 1 87 ? -4.980 -12.346 4.031 1.00 86.00 87 MET A O 1
ATOM 717 N N . MET A 1 88 ? -4.009 -10.580 3.039 1.00 86.00 88 MET A N 1
ATOM 718 C CA . MET A 1 88 ? -5.196 -10.176 2.274 1.00 86.00 88 MET A CA 1
ATOM 719 C C . MET A 1 88 ? -5.417 -10.997 1.000 1.00 86.00 88 MET A C 1
ATOM 721 O O . MET A 1 88 ? -6.552 -11.324 0.664 1.00 86.00 88 MET A O 1
ATOM 725 N N . SER A 1 89 ? -4.344 -11.333 0.281 1.00 86.06 89 SER A N 1
ATOM 726 C CA . SER A 1 89 ? -4.412 -11.946 -1.056 1.00 86.06 89 SER A CA 1
ATOM 727 C C . SER A 1 89 ? -3.883 -13.377 -1.123 1.00 86.06 89 SER A C 1
ATOM 729 O O . SER A 1 89 ? -3.937 -13.995 -2.186 1.00 86.06 89 SER A O 1
ATOM 731 N N . ARG A 1 90 ? -3.331 -13.903 -0.017 1.00 88.81 90 ARG A N 1
ATOM 732 C CA . ARG A 1 90 ? -2.574 -15.172 0.042 1.00 88.81 90 ARG A CA 1
ATOM 733 C C . ARG A 1 90 ? -1.367 -15.234 -0.895 1.00 88.81 90 ARG A C 1
ATOM 735 O O . ARG A 1 90 ? -0.811 -16.305 -1.107 1.00 88.81 90 ARG A O 1
ATOM 742 N N . THR A 1 91 ? -0.976 -14.095 -1.453 1.00 88.19 91 THR A N 1
ATOM 743 C CA . THR A 1 91 ? 0.153 -13.961 -2.362 1.00 88.19 91 THR A CA 1
ATOM 744 C C . THR A 1 91 ? 1.156 -13.017 -1.721 1.00 88.19 91 THR A C 1
ATOM 746 O O . THR A 1 91 ? 0.786 -11.939 -1.247 1.00 88.19 91 THR A O 1
ATOM 749 N N . SER A 1 92 ? 2.426 -13.416 -1.670 1.00 88.69 92 SER A N 1
ATOM 750 C CA . SER A 1 92 ? 3.453 -12.569 -1.071 1.00 88.69 92 SER A CA 1
ATOM 751 C C . SER A 1 92 ? 3.679 -11.310 -1.915 1.00 88.69 92 SER A C 1
ATOM 753 O O . SER A 1 92 ? 3.493 -11.309 -3.136 1.00 88.69 92 SER A O 1
ATOM 755 N N . ARG A 1 93 ? 4.163 -10.230 -1.285 1.00 85.50 93 ARG A N 1
ATOM 756 C CA . ARG A 1 93 ? 4.570 -9.004 -1.998 1.00 85.50 93 ARG A CA 1
ATOM 757 C C . ARG A 1 93 ? 5.546 -9.308 -3.140 1.00 85.50 93 ARG A C 1
ATOM 759 O O . ARG A 1 93 ? 5.475 -8.682 -4.193 1.00 85.50 93 ARG A O 1
ATOM 766 N N . ARG A 1 94 ? 6.461 -10.261 -2.929 1.00 87.31 94 ARG A N 1
ATOM 767 C CA . ARG A 1 94 ? 7.455 -10.659 -3.935 1.00 87.31 94 ARG A CA 1
ATOM 768 C C . ARG A 1 94 ? 6.785 -11.290 -5.144 1.00 87.31 94 ARG A C 1
ATOM 770 O O . ARG A 1 94 ? 7.080 -10.875 -6.255 1.00 87.31 94 ARG A O 1
ATOM 777 N N . ASP A 1 95 ? 5.870 -12.227 -4.929 1.00 89.38 95 ASP A N 1
ATOM 778 C CA . ASP A 1 95 ? 5.191 -12.927 -6.024 1.00 89.38 95 ASP A CA 1
ATOM 779 C C . ASP A 1 95 ? 4.307 -11.971 -6.834 1.00 89.38 95 ASP A C 1
ATOM 781 O O . ASP A 1 95 ? 4.276 -12.050 -8.059 1.00 89.38 95 ASP A O 1
ATOM 785 N N . ILE A 1 96 ? 3.669 -10.998 -6.171 1.00 87.44 96 ILE A N 1
ATOM 786 C CA . ILE A 1 96 ? 2.917 -9.923 -6.837 1.00 87.44 96 ILE A CA 1
ATOM 787 C C . ILE A 1 96 ? 3.829 -9.090 -7.751 1.00 87.44 96 ILE A C 1
ATOM 789 O O . ILE A 1 96 ? 3.467 -8.803 -8.891 1.00 87.44 96 ILE A O 1
ATOM 793 N N . ILE A 1 97 ? 5.011 -8.699 -7.262 1.00 85.19 97 ILE A N 1
ATOM 794 C CA . ILE A 1 97 ? 5.977 -7.906 -8.036 1.00 85.19 97 ILE A CA 1
ATOM 795 C C . ILE A 1 97 ? 6.558 -8.732 -9.189 1.00 85.19 97 ILE A C 1
ATOM 797 O O . ILE A 1 97 ? 6.630 -8.244 -10.313 1.00 85.19 97 ILE A O 1
ATOM 801 N N . TYR A 1 98 ? 6.934 -9.988 -8.943 1.00 87.06 98 TYR A N 1
ATOM 802 C CA . TYR A 1 98 ? 7.437 -10.869 -9.995 1.00 87.06 98 TYR A CA 1
ATOM 803 C C . TYR A 1 98 ? 6.388 -11.125 -11.078 1.00 87.06 98 TYR A C 1
ATOM 805 O O . TYR A 1 98 ? 6.734 -11.146 -12.255 1.00 87.06 98 TYR A O 1
ATOM 813 N N . GLY A 1 99 ? 5.110 -11.234 -10.708 1.00 86.06 99 GLY A N 1
ATOM 814 C CA . GLY A 1 99 ? 4.015 -11.431 -11.656 1.00 86.06 99 GLY A CA 1
ATOM 815 C C . GLY A 1 99 ? 3.835 -10.299 -12.673 1.00 86.06 99 GLY A C 1
ATOM 816 O O . GLY A 1 99 ? 3.267 -10.544 -13.731 1.00 86.06 99 GLY A O 1
ATOM 817 N N . VAL A 1 100 ? 4.319 -9.083 -12.390 1.00 82.50 100 VAL A N 1
ATOM 818 C CA . VAL A 1 100 ? 4.277 -7.952 -13.342 1.00 82.50 100 VAL A CA 1
ATOM 819 C C . VAL A 1 100 ? 5.600 -7.691 -14.057 1.00 82.50 100 VAL A C 1
ATOM 821 O O . VAL A 1 100 ? 5.653 -6.829 -14.930 1.00 82.50 100 VAL A O 1
ATOM 824 N N . MET A 1 101 ? 6.669 -8.389 -13.669 1.00 77.38 101 MET A N 1
ATOM 825 C CA . MET A 1 101 ? 7.991 -8.298 -14.299 1.00 77.38 101 MET A CA 1
ATOM 826 C C . MET A 1 101 ? 8.252 -9.422 -15.313 1.00 77.38 101 MET A C 1
ATOM 828 O O . MET A 1 101 ? 9.260 -9.362 -16.015 1.00 77.38 101 MET A O 1
ATOM 832 N N . ALA A 1 102 ? 7.386 -10.439 -15.354 1.00 62.44 102 ALA A N 1
ATOM 833 C CA . ALA A 1 102 ? 7.424 -11.546 -16.310 1.00 62.44 102 ALA A CA 1
ATOM 834 C C . ALA A 1 102 ? 6.783 -11.161 -17.651 1.00 62.44 102 ALA A C 1
ATOM 836 O O . ALA A 1 102 ? 7.319 -11.608 -18.690 1.00 62.44 102 ALA A O 1
#

Sequence (102 aa):
MKEKVQKYLEYFCFSGIALTAFLSDPLNSIELHLFTQAIPIPIEYVYQARDRTPTDYPLKWSGCMVTVGEILHSQLLFVNPEDWHEMMSRTSRRDIIYGVMA

Organism: NCBI:txid392030

Mean predicted aligned error: 8.16 Å